Protein AF-A0A0A2A9U3-F1 (afdb_monomer_lite)

Secondary structure (DSSP, 8-state):
-HHHHHHHHHHHHHTTT-------SHHHHHHHHHHHHHHHHHHHHHHHHHHHHHHHTT-HHHHHHHHHHHHHHHHHHHHHT-

Sequence (82 aa):
MKKKFLIIIIFIFSFNSISSAEVKNEKEAAKFLNFYCLELVKTIESSYYEQVEAAKINNWETFMKKGRWIMGVSEVYSNLCK

Organism: NCBI:txid74545

Foldseek 3Di:
DVVVVVVVVVVVVVVVPPPPLDQDDPVSVVVVLVVVLVVLVVLLVVLVVQLVVCVVVVVVVSVVVSVVVSVVSVVVSVVRPD

pLDDT: mean 85.23, std 18.47, range [47.47, 98.75]

Radius of gyration: 21.59 Å; chains: 1; bounding box: 36×31×61 Å

Stru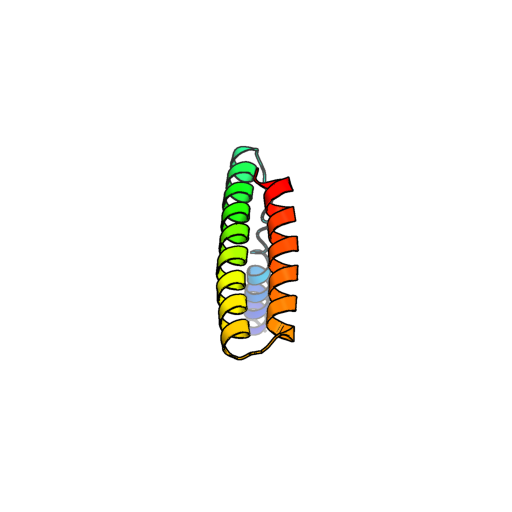cture (mmCIF, N/CA/C/O backbone):
data_AF-A0A0A2A9U3-F1
#
_entry.id   AF-A0A0A2A9U3-F1
#
loop_
_atom_site.group_PDB
_atom_site.id
_atom_site.type_symbol
_atom_site.label_atom_id
_atom_site.label_alt_id
_atom_site.label_comp_id
_atom_site.label_asym_id
_atom_site.label_entity_id
_atom_site.label_seq_id
_atom_site.pdbx_PDB_ins_code
_atom_site.Cartn_x
_atom_site.Cartn_y
_atom_site.Cartn_z
_atom_site.occupancy
_atom_site.B_iso_or_equiv
_atom_site.auth_seq_id
_atom_site.auth_comp_id
_atom_site.auth_asym_id
_atom_site.auth_atom_id
_atom_site.pdbx_PDB_model_num
ATOM 1 N N . MET A 1 1 ? 21.826 -24.774 41.971 1.00 48.75 1 MET A N 1
ATOM 2 C CA . MET A 1 1 ? 20.400 -24.849 41.559 1.00 48.75 1 MET A CA 1
ATOM 3 C C . MET A 1 1 ? 19.680 -23.497 41.532 1.00 48.75 1 MET A C 1
ATOM 5 O O . MET A 1 1 ? 18.967 -23.253 40.572 1.00 48.75 1 MET A O 1
ATOM 9 N N . LYS A 1 2 ? 19.901 -22.587 42.496 1.00 52.12 2 LYS A N 1
ATOM 10 C CA . LYS A 1 2 ? 19.199 -21.284 42.582 1.00 52.12 2 LYS A CA 1
ATOM 11 C C . LYS A 1 2 ? 19.358 -20.362 41.351 1.00 52.12 2 LYS A C 1
ATOM 13 O O . LYS A 1 2 ? 18.383 -19.772 40.911 1.00 52.12 2 LYS A O 1
ATOM 18 N N . LYS A 1 3 ? 20.553 -20.299 40.738 1.00 52.22 3 LYS A N 1
ATOM 19 C CA . LYS A 1 3 ? 20.816 -19.458 39.545 1.00 52.22 3 LYS A CA 1
ATOM 20 C C . LYS A 1 3 ? 20.066 -19.910 38.280 1.00 52.22 3 LYS A C 1
ATOM 22 O O . LYS A 1 3 ? 19.628 -19.065 37.515 1.00 52.22 3 LYS A O 1
ATOM 27 N N . LYS A 1 4 ? 19.880 -21.223 38.075 1.00 54.03 4 LYS A N 1
ATOM 28 C CA . LYS A 1 4 ? 19.135 -21.759 36.915 1.00 54.03 4 LYS A CA 1
ATOM 29 C C . LYS A 1 4 ? 17.630 -21.489 37.031 1.00 54.03 4 LYS A C 1
ATOM 31 O O . LYS A 1 4 ? 16.989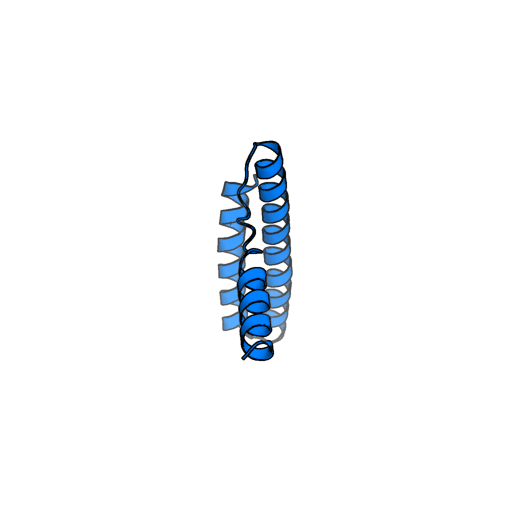 -21.199 36.032 1.00 54.03 4 LYS A O 1
ATOM 36 N N . PHE A 1 5 ? 17.095 -21.520 38.252 1.00 56.97 5 PHE A N 1
ATOM 37 C CA . PHE A 1 5 ? 15.684 -21.228 38.523 1.00 56.97 5 PHE A CA 1
ATOM 38 C C . PHE A 1 5 ? 15.338 -19.751 38.267 1.00 56.97 5 PHE A C 1
ATOM 40 O O . PHE A 1 5 ? 14.282 -19.440 37.731 1.00 56.97 5 PHE A O 1
ATOM 47 N N . LEU A 1 6 ? 16.273 -18.848 38.579 1.00 58.94 6 LEU A N 1
ATOM 48 C CA . LEU A 1 6 ? 16.116 -17.407 38.370 1.00 58.94 6 LEU A CA 1
ATOM 49 C C . LEU A 1 6 ? 16.047 -17.041 36.876 1.00 58.94 6 LEU A C 1
ATOM 51 O O . LEU A 1 6 ? 15.248 -16.197 36.488 1.00 58.94 6 LEU A O 1
ATOM 55 N N . ILE A 1 7 ? 16.816 -17.738 36.031 1.00 60.84 7 ILE A N 1
ATOM 56 C CA . ILE A 1 7 ? 16.789 -17.564 34.568 1.00 60.84 7 ILE A CA 1
ATOM 57 C C . ILE A 1 7 ? 15.446 -18.021 33.982 1.00 60.84 7 ILE A C 1
ATOM 59 O O . ILE A 1 7 ? 14.894 -17.342 33.123 1.00 60.84 7 ILE A O 1
ATOM 63 N N . ILE A 1 8 ? 14.886 -19.128 34.478 1.00 60.09 8 ILE A N 1
ATOM 64 C CA . ILE A 1 8 ? 13.591 -19.655 34.015 1.00 60.09 8 ILE A CA 1
ATOM 65 C C . ILE A 1 8 ? 12.447 -18.689 34.361 1.00 60.09 8 ILE A C 1
ATOM 67 O O . ILE A 1 8 ? 11.589 -18.435 33.522 1.00 60.09 8 ILE A O 1
ATOM 71 N N . ILE A 1 9 ? 12.460 -18.092 35.558 1.00 59.38 9 ILE A N 1
ATOM 72 C CA . ILE A 1 9 ? 11.437 -17.121 35.982 1.00 59.38 9 ILE A CA 1
ATOM 73 C C . ILE A 1 9 ? 11.484 -15.845 35.124 1.00 59.38 9 ILE A C 1
ATOM 75 O O . ILE A 1 9 ? 10.437 -15.357 34.703 1.00 59.38 9 ILE A O 1
ATOM 79 N N . ILE A 1 10 ? 12.681 -15.336 34.809 1.00 58.47 10 ILE A N 1
ATOM 80 C CA . ILE A 1 10 ? 12.850 -14.168 33.925 1.00 58.47 10 ILE A CA 1
ATOM 81 C C . ILE A 1 10 ? 12.331 -14.477 32.511 1.00 58.47 10 ILE A C 1
ATOM 83 O O . ILE A 1 10 ? 11.657 -13.649 31.897 1.00 58.47 10 ILE A O 1
ATOM 87 N N . PHE A 1 11 ? 12.591 -15.688 32.011 1.0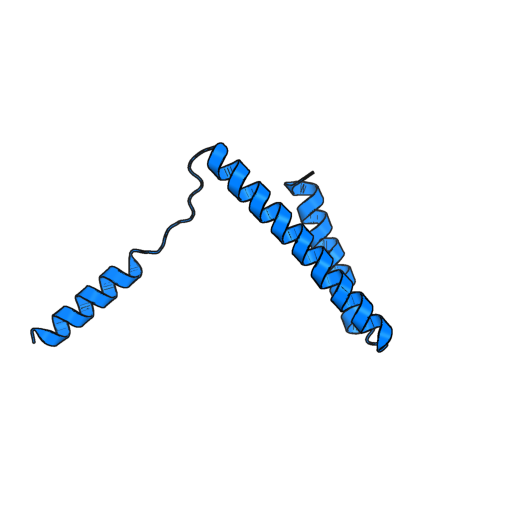0 56.28 11 PHE A N 1
ATOM 88 C CA . PHE A 1 11 ? 12.127 -16.119 30.694 1.00 56.28 11 PHE A CA 1
ATOM 89 C C . PHE A 1 11 ? 10.592 -16.210 30.632 1.00 56.28 11 PHE A C 1
ATOM 91 O O . PHE A 1 11 ? 9.997 -15.710 29.686 1.00 56.28 11 PHE A O 1
ATOM 98 N N . ILE A 1 12 ? 9.929 -16.735 31.672 1.00 58.81 12 ILE A N 1
ATOM 99 C CA . ILE A 1 12 ? 8.456 -16.832 31.742 1.00 58.81 12 ILE A CA 1
ATOM 100 C C . ILE A 1 12 ? 7.790 -15.447 31.825 1.00 58.81 12 ILE A C 1
ATOM 102 O O . ILE A 1 12 ? 6.772 -15.213 31.174 1.00 58.81 12 ILE A O 1
ATOM 106 N N . PHE A 1 13 ? 8.366 -14.494 32.567 1.00 55.34 13 PHE A N 1
ATOM 107 C CA . PHE A 1 13 ? 7.843 -13.120 32.608 1.00 55.34 13 PHE A CA 1
ATOM 108 C C . PHE A 1 13 ? 7.968 -12.391 31.263 1.00 55.34 13 PHE A C 1
ATOM 110 O O . PHE A 1 13 ? 7.132 -11.546 30.952 1.00 55.34 13 PHE A O 1
ATOM 117 N N . SER A 1 14 ? 8.953 -12.761 30.441 1.00 54.00 14 SER A N 1
ATOM 118 C CA . SER A 1 14 ? 9.190 -12.147 29.127 1.00 54.00 14 SER A CA 1
ATOM 119 C C . SER A 1 14 ? 8.145 -12.530 28.068 1.00 54.00 14 SER A C 1
ATOM 121 O O . SER A 1 14 ? 7.999 -11.810 27.086 1.00 54.00 14 SER A O 1
ATOM 123 N N . PHE A 1 15 ? 7.393 -13.624 28.258 1.00 51.19 15 PHE A N 1
ATOM 124 C CA . PHE A 1 15 ? 6.328 -14.047 27.331 1.00 51.19 15 PHE A CA 1
ATOM 125 C C . PHE A 1 15 ? 4.932 -13.521 27.689 1.00 51.19 15 PHE A C 1
ATOM 127 O O . PHE A 1 15 ? 4.013 -13.652 26.887 1.00 51.19 15 PHE A O 1
ATOM 134 N N . ASN A 1 16 ? 4.748 -12.907 28.863 1.00 47.47 16 ASN A N 1
ATOM 135 C CA . ASN A 1 16 ? 3.444 -12.369 29.277 1.00 47.47 16 ASN A CA 1
ATOM 136 C C . ASN A 1 16 ? 3.131 -10.983 28.686 1.00 47.47 16 ASN A C 1
ATOM 138 O O . ASN A 1 16 ? 2.054 -10.445 28.917 1.00 47.47 16 ASN A O 1
ATOM 142 N N . SER A 1 17 ? 4.040 -10.402 27.902 1.00 48.41 17 SER A N 1
ATOM 143 C CA . SER A 1 17 ? 3.808 -9.151 27.172 1.00 48.41 17 SER A CA 1
ATOM 144 C C . SER A 1 17 ? 3.287 -9.370 25.749 1.00 48.41 17 SER A C 1
ATOM 146 O O . SER A 1 17 ? 3.383 -8.464 24.919 1.00 48.41 17 SER A O 1
ATOM 148 N N . ILE A 1 18 ? 2.680 -10.530 25.459 1.00 51.59 18 ILE A N 1
ATOM 149 C CA . ILE A 1 18 ? 1.788 -10.673 24.302 1.00 51.59 18 ILE A CA 1
ATOM 150 C C . ILE A 1 18 ? 0.542 -9.839 24.615 1.00 51.59 18 ILE A C 1
ATOM 152 O O . ILE A 1 18 ? -0.488 -10.337 25.058 1.00 51.59 18 ILE A O 1
ATOM 156 N N . SER A 1 19 ? 0.676 -8.526 24.442 1.00 51.34 19 SER A N 1
ATOM 157 C CA . SER A 1 19 ? -0.442 -7.608 24.350 1.00 51.34 19 SER A CA 1
ATOM 158 C C . SER A 1 19 ? -1.252 -8.064 23.146 1.00 51.34 19 SER A C 1
ATOM 160 O O . SER A 1 19 ? -0.912 -7.730 22.011 1.00 51.34 19 SER A O 1
ATOM 162 N N . SER A 1 20 ? -2.310 -8.843 23.375 1.00 55.00 20 SER A N 1
ATOM 163 C CA . SER A 1 20 ? -3.387 -8.929 22.404 1.00 55.00 20 SER A CA 1
ATOM 164 C C . SER A 1 20 ? -3.831 -7.488 22.173 1.00 55.00 20 SER A C 1
ATOM 166 O O . SER A 1 20 ? -4.276 -6.802 23.094 1.00 55.00 20 SER A O 1
ATOM 168 N N . ALA A 1 21 ? -3.600 -6.970 20.967 1.00 61.62 21 ALA A N 1
ATOM 169 C CA . ALA A 1 21 ? -4.147 -5.691 20.539 1.00 61.62 21 ALA A CA 1
ATOM 170 C C . ALA A 1 21 ? -5.659 -5.880 20.347 1.00 61.62 21 ALA A C 1
ATOM 172 O O . ALA A 1 21 ? -6.175 -5.906 19.237 1.00 61.62 21 ALA A O 1
ATOM 173 N N . GLU A 1 22 ? -6.348 -6.159 21.446 1.00 72.50 22 GLU A N 1
ATOM 174 C CA . GLU A 1 22 ? -7.772 -6.397 21.476 1.00 72.50 22 GLU A CA 1
ATOM 175 C C . GLU A 1 22 ? -8.445 -5.031 21.485 1.00 72.50 22 GLU A C 1
ATOM 177 O O . GLU A 1 22 ? -8.212 -4.219 22.380 1.00 72.50 22 GLU A O 1
ATOM 182 N N . VAL A 1 23 ? -9.223 -4.757 20.442 1.00 78.81 23 VAL A N 1
ATOM 183 C CA . VAL A 1 23 ? -10.008 -3.532 20.314 1.00 78.81 23 VAL A CA 1
ATOM 184 C C . VAL A 1 23 ? -11.236 -3.673 21.208 1.00 78.81 23 VAL A C 1
ATOM 186 O O . VAL A 1 23 ? -12.112 -4.486 20.924 1.00 78.81 23 VAL A O 1
ATOM 189 N N . LYS A 1 24 ? -11.304 -2.908 22.300 1.00 87.38 24 LYS A N 1
ATOM 190 C CA . LYS A 1 24 ? -12.314 -3.119 23.356 1.00 87.38 24 LYS A CA 1
ATOM 191 C C . LYS A 1 24 ? -13.557 -2.254 23.214 1.00 87.38 24 LYS A C 1
ATOM 193 O O . LYS A 1 24 ? -14.561 -2.509 23.872 1.00 87.38 24 LYS A O 1
ATOM 198 N N . ASN A 1 25 ? -13.483 -1.190 22.422 1.00 90.75 25 ASN A N 1
ATOM 199 C CA . ASN A 1 25 ? -14.564 -0.223 22.262 1.00 90.75 25 ASN A CA 1
ATOM 200 C C . ASN A 1 25 ? -14.474 0.502 20.913 1.00 90.75 25 ASN A C 1
ATOM 202 O O . ASN A 1 25 ? -13.448 0.473 20.233 1.00 90.75 25 ASN A O 1
ATOM 206 N N . GLU A 1 26 ? -15.551 1.200 20.553 1.00 91.75 26 GLU A N 1
ATOM 207 C CA . GLU A 1 26 ? -15.666 1.935 19.288 1.00 91.75 26 GLU A CA 1
ATOM 208 C C . GLU A 1 26 ? -14.571 2.993 19.107 1.00 91.75 26 GLU A C 1
ATOM 210 O O . GLU A 1 26 ? -14.062 3.183 18.005 1.00 91.75 26 GLU A O 1
ATOM 215 N N . LYS A 1 27 ? -14.148 3.657 20.190 1.00 91.81 27 LYS A N 1
ATOM 216 C CA . LYS A 1 27 ? -13.080 4.663 20.139 1.00 91.81 27 LYS A CA 1
ATOM 217 C C . LYS A 1 27 ? -11.732 4.035 19.779 1.00 91.81 27 LYS A C 1
ATOM 219 O O . LYS A 1 27 ? -10.981 4.601 18.986 1.00 91.81 27 LYS A O 1
ATOM 224 N N . GLU A 1 28 ? -11.416 2.878 20.352 1.00 91.44 28 GLU A N 1
ATOM 225 C CA . GLU A 1 28 ? -10.227 2.102 19.995 1.00 91.44 28 GLU A CA 1
ATOM 226 C C . GLU A 1 28 ? -10.311 1.579 18.560 1.00 91.44 28 GLU A C 1
ATOM 228 O O . GLU A 1 28 ? -9.320 1.667 17.836 1.00 91.44 28 GLU A O 1
ATOM 233 N N . ALA A 1 29 ? -11.491 1.129 18.119 1.00 90.81 29 ALA A N 1
ATOM 234 C CA . ALA A 1 29 ? -11.718 0.673 16.749 1.00 90.81 29 ALA A CA 1
ATOM 235 C C . ALA A 1 29 ? -11.484 1.800 15.740 1.00 90.81 29 ALA A C 1
ATOM 237 O O . ALA A 1 29 ? -10.742 1.626 14.777 1.00 90.81 29 ALA A O 1
ATOM 238 N N . ALA A 1 30 ? -12.038 2.985 16.002 1.00 92.12 30 ALA A N 1
ATOM 239 C CA . ALA A 1 30 ? -11.854 4.164 15.164 1.00 92.12 30 ALA A CA 1
ATOM 240 C C . ALA A 1 30 ? -10.383 4.601 15.109 1.00 92.12 30 ALA A C 1
ATOM 242 O O . ALA A 1 30 ? -9.865 4.930 14.041 1.00 92.12 30 ALA A O 1
ATOM 243 N N . LYS A 1 31 ? -9.676 4.567 16.248 1.00 92.12 31 LYS A N 1
ATOM 244 C CA . LYS A 1 31 ? -8.242 4.884 16.295 1.00 92.12 31 LYS A CA 1
ATOM 245 C C . LYS A 1 31 ? -7.417 3.877 15.492 1.00 92.12 31 LYS A C 1
ATOM 247 O O . LYS A 1 31 ? -6.521 4.289 14.756 1.00 92.12 31 LYS A O 1
ATOM 252 N N . PHE A 1 32 ? -7.715 2.587 15.634 1.00 90.06 32 PHE A N 1
ATOM 253 C CA . PHE A 1 32 ? -7.058 1.521 14.884 1.00 90.06 32 PHE A CA 1
ATOM 254 C C . PHE A 1 32 ? -7.309 1.660 13.381 1.00 90.06 32 PHE A C 1
ATOM 256 O O . PHE A 1 32 ? -6.354 1.668 12.608 1.00 90.06 32 PHE A O 1
ATOM 263 N N . LEU A 1 33 ? -8.568 1.848 12.975 1.00 93.62 33 LEU A N 1
ATOM 264 C CA . LEU A 1 33 ? -8.944 2.016 11.575 1.00 93.62 33 LEU A CA 1
ATOM 265 C C . LEU A 1 33 ? -8.247 3.231 10.958 1.00 93.62 33 LEU A C 1
ATOM 267 O O . LEU A 1 33 ? -7.630 3.103 9.909 1.00 93.62 33 LEU A O 1
ATOM 271 N N . ASN A 1 34 ? -8.251 4.382 11.636 1.00 94.44 34 ASN A N 1
ATOM 272 C CA . ASN A 1 34 ? -7.577 5.581 11.136 1.00 94.44 34 ASN A CA 1
ATOM 273 C C . ASN A 1 34 ? -6.064 5.371 10.960 1.00 94.44 34 ASN A C 1
ATOM 275 O O . ASN A 1 34 ? -5.499 5.748 9.935 1.00 94.44 34 ASN A O 1
ATOM 279 N N . PHE A 1 35 ? -5.404 4.739 11.938 1.00 93.81 35 PHE A N 1
ATOM 280 C CA . PHE A 1 35 ? -3.993 4.373 11.808 1.00 93.81 35 PHE A CA 1
ATOM 281 C C . PHE A 1 35 ? -3.766 3.465 10.592 1.00 93.81 35 PHE A C 1
ATOM 283 O O . PHE A 1 35 ? -2.897 3.745 9.772 1.00 93.81 35 PHE A O 1
ATOM 290 N N . TYR A 1 36 ? -4.585 2.425 10.439 1.00 94.06 36 TYR A N 1
ATOM 291 C CA . TYR A 1 36 ? -4.474 1.483 9.331 1.00 94.06 36 TYR A CA 1
ATOM 292 C C . TYR A 1 36 ? -4.678 2.162 7.969 1.00 94.06 36 TYR A C 1
ATOM 294 O O . TYR A 1 36 ? -3.882 1.963 7.055 1.00 94.06 36 TYR A O 1
ATOM 302 N N . CYS A 1 37 ? -5.674 3.040 7.847 1.00 96.75 37 CYS A N 1
ATOM 303 C CA . CYS A 1 37 ? -5.935 3.812 6.633 1.00 96.75 37 CYS A CA 1
ATOM 304 C C . CYS A 1 37 ? -4.752 4.702 6.232 1.00 96.75 37 CYS A C 1
ATOM 306 O O . CYS A 1 37 ? -4.417 4.779 5.050 1.00 96.75 37 CYS A O 1
ATOM 308 N N . LEU A 1 38 ? -4.081 5.336 7.200 1.00 97.31 38 LEU A N 1
ATOM 309 C CA . LEU A 1 38 ? -2.866 6.112 6.938 1.00 97.31 38 LEU A CA 1
ATOM 310 C C . LEU A 1 38 ? -1.719 5.226 6.433 1.00 97.31 38 LEU A C 1
ATOM 312 O O . LEU A 1 38 ? -1.014 5.617 5.505 1.00 97.31 38 LEU A O 1
ATOM 316 N N . GLU A 1 39 ? -1.544 4.030 6.996 1.00 97.50 39 GLU A N 1
ATOM 317 C CA . GLU A 1 39 ? -0.516 3.085 6.544 1.00 97.50 39 GLU A CA 1
ATOM 318 C C . GLU A 1 39 ? -0.788 2.549 5.128 1.00 97.50 39 GLU A C 1
ATOM 320 O O . GLU A 1 39 ? 0.148 2.404 4.335 1.00 97.50 39 GLU A O 1
ATOM 325 N N . LEU A 1 40 ? -2.055 2.333 4.754 1.00 97.94 40 LEU A N 1
ATOM 326 C CA . LEU A 1 40 ? -2.422 1.973 3.378 1.00 97.94 40 LEU A CA 1
ATOM 327 C C . LEU A 1 40 ? -2.047 3.086 2.387 1.00 97.94 40 LEU A C 1
ATOM 329 O O . LEU A 1 40 ? -1.431 2.806 1.358 1.00 97.94 40 LEU A O 1
ATOM 333 N N . VAL A 1 41 ? -2.347 4.350 2.711 1.00 98.19 41 VAL A N 1
ATOM 334 C CA . VAL A 1 41 ? -1.994 5.501 1.855 1.00 98.19 41 VAL A CA 1
ATOM 335 C C . VAL A 1 41 ? -0.478 5.636 1.704 1.00 98.19 41 VAL A C 1
ATOM 337 O O . VAL A 1 41 ? 0.011 5.761 0.582 1.00 98.19 41 VAL A O 1
ATOM 340 N N . LYS A 1 42 ? 0.283 5.531 2.800 1.00 98.25 42 LYS A N 1
ATOM 341 C CA . LYS A 1 42 ? 1.757 5.539 2.746 1.00 98.25 42 LYS A CA 1
ATOM 342 C C . LYS A 1 42 ? 2.308 4.400 1.892 1.00 98.25 42 LYS A C 1
ATOM 344 O O . LYS A 1 42 ? 3.267 4.585 1.147 1.00 98.25 42 LYS A O 1
ATOM 349 N N . THR A 1 43 ? 1.695 3.220 1.976 1.00 98.12 43 THR A N 1
ATOM 350 C CA . THR A 1 43 ? 2.093 2.060 1.170 1.00 98.12 43 THR A CA 1
ATOM 351 C C . THR A 1 43 ? 1.866 2.312 -0.320 1.00 98.12 43 THR A C 1
ATOM 353 O O . THR A 1 43 ? 2.727 1.963 -1.132 1.00 98.12 43 THR A O 1
ATOM 356 N N . ILE A 1 44 ? 0.741 2.935 -0.687 1.00 98.50 44 ILE A N 1
ATOM 357 C CA . ILE A 1 44 ? 0.451 3.344 -2.069 1.00 98.50 44 ILE A CA 1
ATOM 358 C C . ILE A 1 44 ? 1.503 4.344 -2.554 1.00 98.50 44 ILE A C 1
ATOM 360 O O . ILE A 1 44 ? 2.101 4.122 -3.606 1.00 98.50 44 ILE A O 1
ATOM 364 N N . GLU A 1 45 ? 1.771 5.395 -1.777 1.00 98.69 45 GLU A N 1
ATOM 365 C CA . GLU A 1 45 ? 2.751 6.431 -2.119 1.00 98.69 45 GLU A CA 1
ATOM 366 C C . GLU A 1 45 ? 4.158 5.847 -2.320 1.00 98.69 45 GLU A C 1
ATOM 368 O O . GLU A 1 45 ? 4.776 6.049 -3.366 1.00 98.69 45 GLU A O 1
ATOM 373 N N . SER A 1 46 ? 4.651 5.057 -1.362 1.00 98.50 46 SER A N 1
ATOM 374 C CA . SER A 1 46 ? 5.968 4.419 -1.475 1.00 98.50 46 SER A CA 1
ATOM 375 C C . SER A 1 46 ? 6.047 3.496 -2.693 1.00 98.50 46 SER A C 1
ATOM 377 O O . SER A 1 46 ? 7.039 3.496 -3.422 1.00 98.50 46 SER A O 1
ATOM 379 N N . SER A 1 47 ? 4.988 2.726 -2.956 1.00 98.50 47 SER A N 1
ATOM 380 C CA . SER A 1 47 ? 4.951 1.805 -4.097 1.00 98.50 47 SER A CA 1
ATOM 381 C C . SER A 1 47 ? 4.898 2.538 -5.435 1.00 98.50 47 SER A C 1
ATOM 383 O O . SER A 1 47 ? 5.457 2.047 -6.415 1.00 98.50 47 SER A O 1
ATOM 385 N N . TYR A 1 48 ? 4.251 3.705 -5.479 1.00 98.69 48 TYR A N 1
ATOM 386 C CA . TYR A 1 48 ? 4.233 4.578 -6.648 1.00 98.69 48 TYR A CA 1
ATOM 387 C C . TYR A 1 48 ? 5.638 5.082 -6.983 1.00 98.69 48 TYR A C 1
ATOM 389 O O . TYR A 1 48 ? 6.063 4.965 -8.132 1.00 98.69 48 TYR A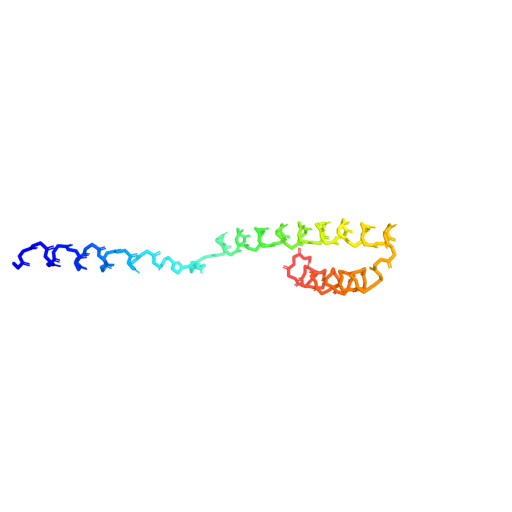 O 1
ATOM 397 N N . TYR A 1 49 ? 6.400 5.563 -5.997 1.00 98.75 49 TYR A N 1
ATOM 398 C CA . TYR A 1 49 ? 7.773 6.005 -6.251 1.00 98.75 49 TYR A CA 1
ATOM 399 C C . TYR A 1 49 ? 8.656 4.862 -6.762 1.00 98.75 49 TYR A C 1
ATOM 401 O O . TYR A 1 49 ? 9.367 5.033 -7.749 1.00 98.75 49 TYR A O 1
ATOM 409 N N . GLU A 1 50 ? 8.552 3.667 -6.177 1.00 98.69 50 GLU A N 1
ATOM 410 C CA . GLU A 1 50 ? 9.277 2.491 -6.675 1.00 98.69 50 GLU A CA 1
ATOM 411 C C . GLU A 1 50 ? 8.865 2.098 -8.103 1.00 98.69 50 GLU A C 1
ATOM 413 O O . GLU A 1 50 ? 9.709 1.706 -8.912 1.00 98.69 50 GLU A O 1
ATOM 418 N N . GLN A 1 51 ? 7.577 2.216 -8.437 1.00 98.62 51 GLN A N 1
ATOM 419 C CA . GLN A 1 51 ? 7.080 1.992 -9.792 1.00 98.62 51 GLN A CA 1
ATOM 420 C C . GLN A 1 51 ? 7.688 2.995 -10.785 1.00 98.62 51 GLN A C 1
ATOM 422 O O . GLN A 1 51 ? 8.123 2.597 -11.868 1.00 98.62 51 GLN A O 1
ATOM 427 N N . VAL A 1 52 ? 7.739 4.280 -10.422 1.00 98.69 52 VAL A N 1
ATOM 428 C CA . VAL A 1 52 ? 8.331 5.345 -11.244 1.00 98.69 52 VAL A CA 1
ATOM 429 C C . VAL A 1 52 ? 9.824 5.105 -11.463 1.00 98.69 52 VAL A C 1
ATOM 431 O O . VAL A 1 52 ? 10.290 5.190 -12.600 1.00 98.69 52 VAL A O 1
ATOM 434 N N . GLU A 1 53 ? 10.574 4.754 -10.417 1.00 98.69 53 GLU A N 1
ATOM 435 C CA . GLU A 1 53 ? 11.998 4.426 -10.554 1.00 98.69 53 GLU A CA 1
ATOM 436 C C . GLU A 1 53 ? 12.219 3.205 -11.455 1.00 98.69 53 GLU A C 1
ATOM 438 O O . GLU A 1 53 ? 13.099 3.225 -12.316 1.00 98.69 53 GLU A O 1
ATOM 443 N N . ALA A 1 54 ? 11.373 2.176 -11.346 1.00 98.69 54 ALA A N 1
ATOM 444 C CA . ALA A 1 54 ? 11.437 1.014 -12.228 1.00 98.69 54 ALA A CA 1
ATOM 445 C C . ALA A 1 54 ? 11.216 1.385 -13.706 1.00 98.69 54 ALA A C 1
ATOM 447 O O . ALA A 1 54 ? 11.922 0.870 -14.575 1.00 98.69 54 ALA A O 1
ATOM 448 N N . ALA A 1 55 ? 10.290 2.306 -13.996 1.00 98.50 55 ALA A N 1
ATOM 449 C CA . ALA A 1 55 ? 10.059 2.796 -15.355 1.00 98.50 55 ALA A CA 1
ATOM 450 C C . ALA A 1 55 ? 11.286 3.529 -15.924 1.00 98.50 55 ALA A C 1
ATOM 452 O O . ALA A 1 55 ? 11.645 3.307 -17.079 1.00 98.50 55 ALA A O 1
ATOM 453 N N . LYS A 1 56 ? 11.975 4.346 -15.113 1.00 98.56 56 LYS A N 1
ATOM 454 C CA . LYS A 1 56 ? 13.177 5.092 -15.540 1.00 98.56 56 LYS A CA 1
ATOM 455 C C . LYS A 1 56 ? 14.312 4.181 -16.012 1.00 98.56 56 LYS A C 1
ATOM 457 O O . LYS A 1 56 ? 15.067 4.566 -16.899 1.00 98.56 56 LYS A O 1
ATOM 462 N N . ILE A 1 57 ? 14.425 2.984 -15.437 1.00 98.50 57 ILE A N 1
ATOM 463 C CA . ILE A 1 57 ? 15.464 2.000 -15.780 1.00 98.50 57 ILE A CA 1
ATOM 464 C C . ILE A 1 57 ? 14.958 0.867 -16.690 1.00 98.50 57 ILE A C 1
ATOM 466 O O . ILE A 1 57 ? 15.627 -0.154 -16.820 1.00 98.50 57 ILE A O 1
ATOM 470 N N . ASN A 1 58 ? 13.784 1.023 -17.318 1.00 98.56 58 ASN A N 1
ATOM 471 C CA . ASN A 1 58 ? 13.137 0.015 -18.174 1.00 98.56 58 ASN A CA 1
ATOM 472 C C . ASN A 1 58 ? 12.883 -1.346 -17.487 1.00 98.56 58 ASN A C 1
ATOM 474 O O . ASN A 1 58 ? 12.784 -2.382 -18.149 1.00 98.56 58 ASN A O 1
ATOM 478 N N . ASN A 1 59 ? 12.755 -1.372 -16.157 1.00 98.62 59 ASN A N 1
ATOM 479 C CA . ASN A 1 59 ? 12.423 -2.578 -15.399 1.00 98.62 59 ASN A CA 1
ATOM 480 C C . ASN A 1 59 ? 10.898 -2.786 -15.374 1.00 98.62 59 ASN A C 1
ATOM 482 O O . ASN A 1 59 ? 10.213 -2.525 -14.379 1.00 98.62 59 ASN A O 1
ATOM 486 N N . TRP A 1 60 ? 10.356 -3.258 -16.498 1.00 98.44 60 TRP A N 1
ATOM 487 C CA . TRP A 1 60 ? 8.910 -3.413 -16.694 1.00 98.44 60 TRP A CA 1
ATOM 488 C C . TRP A 1 60 ? 8.272 -4.473 -15.794 1.00 98.44 60 TRP A C 1
ATOM 490 O O . TRP A 1 60 ? 7.113 -4.331 -15.404 1.00 98.44 60 TRP A O 1
ATOM 500 N N . GLU A 1 61 ? 9.022 -5.506 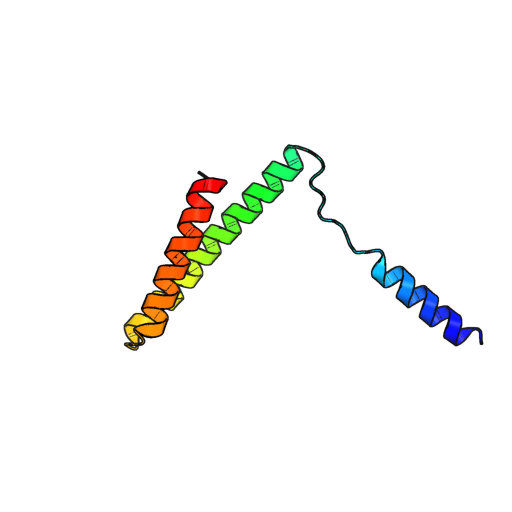-15.409 1.00 98.62 61 GLU A N 1
ATOM 501 C CA . GLU A 1 61 ? 8.545 -6.506 -14.453 1.00 98.62 61 GLU A CA 1
ATOM 502 C C . GLU A 1 61 ? 8.214 -5.852 -13.104 1.00 98.62 61 GLU A C 1
ATOM 504 O O . GLU A 1 61 ? 7.107 -6.017 -12.578 1.00 98.62 61 GLU A O 1
ATOM 509 N N . THR A 1 62 ? 9.142 -5.048 -12.574 1.00 98.44 62 THR A N 1
ATOM 510 C CA . THR A 1 62 ? 8.952 -4.340 -11.301 1.00 98.44 62 THR A CA 1
ATOM 511 C C . THR A 1 62 ? 7.869 -3.276 -11.420 1.00 98.44 62 THR A C 1
ATOM 513 O O . THR A 1 62 ? 7.014 -3.189 -10.537 1.00 98.44 62 THR A O 1
ATOM 516 N N . PHE A 1 63 ? 7.832 -2.533 -12.531 1.00 98.75 63 PHE A N 1
ATOM 517 C CA . PHE A 1 63 ? 6.772 -1.563 -12.810 1.00 98.75 63 PHE A CA 1
ATOM 518 C C . PHE A 1 63 ? 5.376 -2.201 -12.719 1.00 98.75 63 PHE A C 1
ATOM 520 O O . PHE A 1 63 ? 4.501 -1.707 -12.002 1.00 98.75 63 PHE A O 1
ATOM 527 N N . MET A 1 64 ? 5.172 -3.335 -13.398 1.00 98.69 64 MET A N 1
ATOM 528 C CA . MET A 1 64 ? 3.884 -4.032 -13.409 1.00 98.69 64 MET A CA 1
ATOM 529 C C . MET A 1 64 ? 3.556 -4.656 -12.053 1.00 98.69 64 MET A C 1
ATOM 531 O O . MET A 1 64 ? 2.404 -4.621 -11.616 1.00 98.69 64 MET A O 1
ATOM 535 N N . LYS A 1 65 ? 4.558 -5.211 -11.360 1.00 98.69 65 LYS A N 1
ATOM 536 C CA . LYS A 1 65 ? 4.393 -5.753 -10.007 1.00 98.69 65 LYS A CA 1
ATOM 537 C C . LYS A 1 65 ? 3.924 -4.673 -9.032 1.00 98.69 65 LYS A C 1
ATOM 539 O O . LYS A 1 65 ? 2.966 -4.906 -8.296 1.00 98.69 65 LYS A O 1
ATOM 544 N N . LYS A 1 66 ? 4.560 -3.498 -9.045 1.00 98.56 66 LYS A N 1
ATOM 545 C CA . LYS A 1 66 ? 4.192 -2.374 -8.174 1.00 98.56 66 LYS A CA 1
ATOM 546 C C . LYS A 1 66 ? 2.844 -1.772 -8.557 1.00 98.56 66 LYS A C 1
ATOM 548 O O . LYS A 1 66 ? 2.050 -1.511 -7.664 1.00 98.56 66 LYS A O 1
ATOM 553 N N . GLY A 1 67 ? 2.517 -1.691 -9.847 1.00 98.50 67 GLY A N 1
ATOM 554 C CA . GLY A 1 67 ? 1.191 -1.265 -10.307 1.00 98.50 67 GLY A CA 1
ATOM 555 C C . GLY A 1 67 ? 0.054 -2.153 -9.797 1.00 98.50 67 GLY A C 1
ATOM 556 O O . GLY A 1 67 ? -0.922 -1.653 -9.243 1.00 98.50 67 GLY A O 1
ATOM 557 N N . ARG A 1 68 ? 0.198 -3.482 -9.903 1.00 98.69 68 ARG A N 1
ATOM 558 C CA . ARG A 1 68 ? -0.794 -4.423 -9.346 1.00 98.69 68 ARG A CA 1
ATOM 559 C C . ARG A 1 68 ? -0.904 -4.317 -7.827 1.00 98.69 68 ARG A C 1
ATOM 561 O O . ARG A 1 68 ? -2.004 -4.402 -7.292 1.00 98.69 68 ARG A O 1
ATOM 568 N N . TRP A 1 69 ? 0.222 -4.121 -7.143 1.00 98.50 69 TRP A N 1
ATOM 569 C CA . TRP A 1 69 ? 0.233 -3.918 -5.697 1.00 98.50 69 TRP A CA 1
ATOM 570 C C . TRP A 1 69 ? -0.517 -2.643 -5.293 1.00 98.50 69 TRP A C 1
ATOM 572 O O . TRP A 1 69 ? -1.394 -2.706 -4.437 1.00 98.50 69 TRP A O 1
ATOM 582 N N . ILE A 1 70 ? -0.253 -1.518 -5.965 1.00 98.75 70 ILE A N 1
ATOM 583 C CA . ILE A 1 70 ? -0.974 -0.253 -5.762 1.00 98.75 70 ILE A CA 1
ATOM 584 C C . ILE A 1 70 ? -2.478 -0.455 -5.947 1.00 98.75 70 ILE A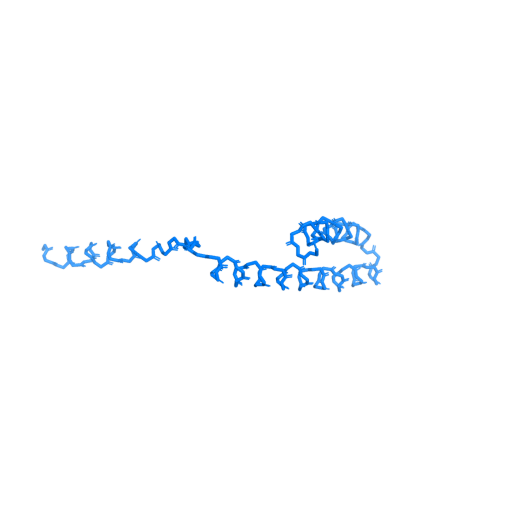 C 1
ATOM 586 O O . ILE A 1 70 ? -3.251 -0.001 -5.108 1.00 98.75 70 ILE A O 1
ATOM 590 N N . MET A 1 71 ? -2.894 -1.157 -7.004 1.00 98.50 71 MET A N 1
ATOM 591 C CA . MET A 1 71 ? -4.306 -1.440 -7.270 1.00 98.50 71 MET A CA 1
ATOM 592 C C . MET A 1 71 ? -4.961 -2.209 -6.115 1.00 98.50 71 MET A C 1
ATOM 594 O O . MET A 1 71 ? -5.983 -1.766 -5.601 1.00 98.50 71 MET A O 1
ATOM 598 N N . GLY A 1 72 ? -4.342 -3.301 -5.653 1.00 98.25 72 GLY A N 1
ATOM 599 C CA . GLY A 1 72 ? -4.878 -4.100 -4.546 1.00 98.25 72 GLY A CA 1
ATOM 600 C C . GLY A 1 72 ? -4.961 -3.325 -3.227 1.00 98.25 72 GLY A C 1
ATOM 601 O O . GLY A 1 72 ? -5.979 -3.371 -2.543 1.00 98.25 72 GLY A O 1
ATOM 602 N N . VAL A 1 73 ? -3.927 -2.550 -2.879 1.00 98.12 73 VAL A N 1
ATOM 603 C CA . VAL A 1 73 ? -3.944 -1.720 -1.658 1.00 98.12 73 VAL A CA 1
ATOM 604 C C . VAL A 1 73 ? -4.986 -0.600 -1.764 1.00 98.12 73 VAL A C 1
ATOM 606 O O . VAL A 1 73 ? -5.671 -0.301 -0.787 1.00 98.12 73 VAL A O 1
ATOM 609 N N . SER A 1 74 ? -5.153 -0.011 -2.952 1.00 98.12 74 SER A N 1
ATOM 610 C CA . SER A 1 74 ? -6.155 1.033 -3.204 1.00 98.12 74 SER A CA 1
ATOM 611 C C . SER A 1 74 ? -7.583 0.504 -3.084 1.00 98.12 74 SER A C 1
ATOM 613 O O . SER A 1 74 ? -8.446 1.206 -2.562 1.00 98.12 74 SER A O 1
ATOM 615 N N . GLU A 1 75 ? -7.833 -0.730 -3.524 1.00 98.06 75 GLU A N 1
ATOM 616 C CA . GLU A 1 75 ? -9.127 -1.396 -3.358 1.00 98.06 75 GLU A CA 1
ATOM 617 C C . GLU A 1 75 ? -9.451 -1.617 -1.875 1.00 98.06 75 GLU A C 1
ATOM 619 O O . GLU A 1 75 ? -10.534 -1.255 -1.416 1.00 98.06 75 GLU A O 1
ATOM 624 N N . VAL A 1 76 ? -8.486 -2.118 -1.094 1.00 97.50 76 VAL A N 1
ATOM 625 C CA . VAL A 1 76 ? -8.642 -2.272 0.362 1.00 97.50 76 VAL A CA 1
ATOM 626 C C . VAL A 1 76 ? -8.932 -0.924 1.027 1.00 97.50 76 VAL A C 1
ATOM 628 O O . VAL A 1 76 ? -9.869 -0.821 1.815 1.00 97.50 76 VAL A O 1
ATOM 631 N N . TYR A 1 77 ? -8.180 0.124 0.680 1.00 96.81 77 TYR A N 1
ATOM 632 C CA . TYR A 1 77 ? -8.420 1.474 1.195 1.00 96.81 77 TYR A CA 1
ATOM 633 C C . TYR A 1 77 ? -9.821 1.982 0.832 1.00 96.81 77 TYR A C 1
ATOM 635 O O . TYR A 1 77 ? -10.521 2.508 1.692 1.00 96.81 77 TYR A O 1
ATOM 643 N N . SER A 1 78 ? -10.262 1.797 -0.414 1.00 97.00 78 SER A N 1
ATOM 644 C CA . SER A 1 78 ? -11.583 2.256 -0.850 1.00 97.00 78 SER A CA 1
ATOM 645 C C . SER A 1 78 ? -12.729 1.552 -0.128 1.00 97.00 78 SER A C 1
ATOM 647 O O . SER A 1 78 ? -13.775 2.163 0.046 1.00 97.00 78 SER A O 1
ATOM 649 N N . ASN A 1 79 ? -12.546 0.292 0.266 1.00 96.31 79 ASN A N 1
ATOM 650 C CA . ASN A 1 79 ? -13.581 -0.490 0.940 1.00 96.31 79 ASN A CA 1
ATOM 651 C C . ASN A 1 79 ? -13.584 -0.308 2.466 1.00 96.31 79 ASN A C 1
ATOM 653 O O . ASN A 1 79 ? -14.613 -0.528 3.098 1.00 96.31 79 ASN A O 1
ATOM 657 N N . LEU A 1 80 ? -12.441 0.039 3.069 1.00 93.25 80 LEU A N 1
ATOM 658 C CA . LEU A 1 80 ? -12.305 0.157 4.528 1.00 93.25 80 LEU A CA 1
ATOM 659 C C . LEU A 1 80 ? -12.307 1.600 5.043 1.00 93.25 80 LEU A C 1
ATOM 661 O O . LEU A 1 80 ? -12.666 1.825 6.196 1.00 93.25 80 LEU A O 1
ATOM 665 N N . CYS A 1 81 ? -11.853 2.560 4.235 1.00 93.06 81 CYS A N 1
ATOM 666 C CA . CYS A 1 81 ? -11.486 3.903 4.696 1.00 93.06 81 CYS A CA 1
ATOM 667 C C . CYS A 1 81 ? -12.274 5.041 4.039 1.00 93.06 81 CYS A C 1
ATOM 669 O O . CYS A 1 81 ? -12.118 6.188 4.463 1.00 93.06 81 CYS A O 1
ATOM 671 N N . LYS A 1 82 ? -13.052 4.753 2.991 1.00 79.38 82 LYS A N 1
ATOM 672 C CA . LYS A 1 82 ? -13.879 5.718 2.258 1.00 79.38 82 LYS A CA 1
ATOM 673 C C . LYS A 1 82 ? -15.359 5.414 2.409 1.00 79.38 82 LYS A C 1
ATOM 675 O O . LYS A 1 82 ? -15.702 4.218 2.506 1.00 79.38 82 LYS A O 1
#